Protein 2HCM (pdb70)

CATH classification: 3.90.190.10

Foldseek 3Di:
DPDDDDPDDQQWWDLDVLEIFGALVNQDVQVVCVVQQAQEEEEADQDRDHHPHPNHYYDYNHWDLDLPICPLVVQPVVLVVQVVCVVVPGGYYYYYHGRAARSLLNQLSNCVQPVQDQSVVSSVSSCVGPVRHDHPVSSVVSSVVSRVVCCVVVSYPPD

Organism: Mus musculus (NCBI:txid10090)

Secondary structure (DSSP, 8-state):
--SS--SSPPSEEEEETTEEEEEGGGGG-HHHHHHTTEEEEEE-SSS------TT-EEEE----S-TTS--HHHHHHHHHHHHHHHHTT-EEEEEESSSSHHHHHHHHHHHHHHS---HHHHHHHHHHH-TT----HHHHHHHHHHHHHHHHTTSS---

Structure (mmCIF, N/CA/C/O backbone):
data_2HCM
#
_entry.id   2HCM
#
_cell.length_a   53.207
_cell.length_b   53.207
_cell.length_c   174.485
_cell.angle_alpha   90.00
_cell.angle_beta   90.00
_cell.angle_gamma   120.00
#
_symmetry.space_group_name_H-M   'P 61 2 2'
#
loop_
_entity.id
_entity.type
_entity.pdbx_description
1 polymer 'Dual specificity protein phosphatase'
2 non-polymer TUNGSTATE(VI)ION
3 non-polymer 'ZINC ION'
4 non-polymer 'SODIUM ION'
5 non-polymer GLYCEROL
6 water water
#
loop_
_atom_site.group_PDB
_atom_site.id
_atom_site.type_symbol
_atom_site.label_atom_id
_atom_site.label_alt_id
_atom_site.label_comp_id
_atom_site.label_asym_id
_atom_site.label_entity_id
_atom_site.label_seq_id
_atom_site.pdbx_PDB_ins_code
_atom_site.Cartn_x
_atom_site.Cartn_y
_atom_site.Cartn_z
_atom_site.occupancy
_atom_site.B_iso_or_equiv
_atom_site.auth_seq_id
_atom_site.auth_comp_id
_atom_site.auth_asym_id
_atom_site.auth_atom_id
_atom_site.pdbx_PDB_model_num
ATOM 1 N N . SER A 1 1 ? 30.159 15.486 -15.722 1.00 110.22 0 SER A N 1
ATOM 2 C CA . SER A 1 1 ? 30.179 14.929 -17.108 1.00 109.97 0 SER A CA 1
ATOM 3 C C . SER A 1 1 ? 30.674 15.965 -18.118 1.00 109.62 0 SER A C 1
ATOM 4 O O . SER A 1 1 ? 30.062 17.027 -18.273 1.00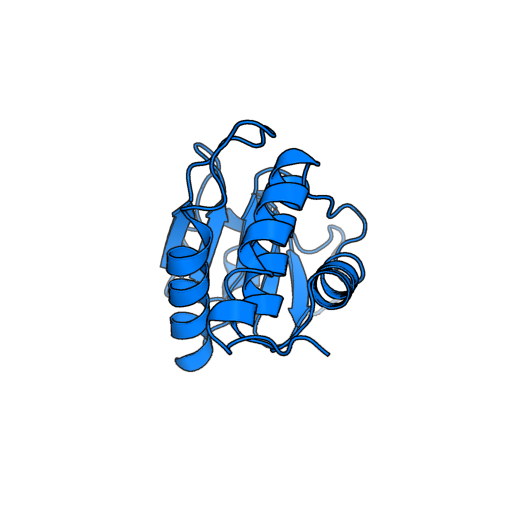 107.96 0 SER A O 1
ATOM 7 N N . LEU A 1 2 ? 31.783 15.652 -18.793 1.00 110.12 1 LEU A N 1
ATOM 8 C CA . LEU A 1 2 ? 32.347 16.542 -19.819 1.00 109.27 1 LEU A CA 1
ATOM 9 C C . LEU A 1 2 ? 31.436 16.638 -21.046 1.00 107.55 1 LEU A C 1
ATOM 10 O O . LEU A 1 2 ? 31.537 15.852 -21.995 1.00 104.90 1 LEU A O 1
ATOM 15 N N . GLY A 1 3 ? 30.533 17.613 -20.991 1.00 106.22 2 GLY A N 1
ATOM 16 C CA . GLY A 1 3 ? 29.510 17.785 -22.005 1.00 102.41 2 GLY A CA 1
ATOM 17 C C . GLY A 1 3 ? 29.692 19.047 -22.825 1.00 99.23 2 GLY A C 1
ATOM 18 O O . GLY A 1 3 ? 30.730 19.188 -23.474 1.00 100.28 2 GLY A O 1
ATOM 19 N N . THR A 1 4 ? 28.728 19.980 -22.838 1.00 95.04 3 THR A N 1
ATOM 20 C CA . THR A 1 4 ? 27.421 20.025 -22.102 1.00 89.41 3 THR A CA 1
ATOM 21 C C . THR A 1 4 ? 27.414 20.404 -20.607 1.00 83.95 3 THR A C 1
ATOM 22 O O . THR A 1 4 ? 28.122 19.823 -19.780 1.00 82.42 3 THR A O 1
ATOM 26 N N . SER A 1 5 ? 26.570 21.394 -20.305 1.00 77.28 4 SER A N 1
ATOM 27 C CA . SER A 1 5 ? 26.384 21.967 -18.970 1.00 67.73 4 SER A CA 1
ATOM 28 C C . SER A 1 5 ? 25.745 20.981 -18.000 1.00 64.50 4 SER A C 1
ATOM 29 O O . SER A 1 5 ? 25.228 19.936 -18.404 1.00 62.65 4 SER A O 1
ATOM 32 N N . GLU A 1 6 ? 25.672 21.390 -16.735 1.00 58.81 5 GLU A N 1
ATOM 33 C CA . GLU A 1 6 ? 25.026 20.604 -15.688 1.00 55.17 5 GLU A CA 1
ATOM 34 C C . GLU A 1 6 ? 23.673 21.272 -15.415 1.00 49.41 5 GLU A C 1
ATOM 35 O O . GLU A 1 6 ? 23.619 22.425 -14.990 1.00 45.59 5 GLU A O 1
ATOM 41 N N . ALA A 1 7 ? 22.587 20.550 -15.679 1.00 41.05 6 ALA A N 1
ATOM 42 C CA . ALA A 1 7 ? 21.240 21.075 -15.501 1.00 44.65 6 ALA A CA 1
ATOM 43 C C . ALA A 1 7 ? 20.988 21.686 -14.137 1.00 44.79 6 ALA A C 1
ATOM 44 O O . ALA A 1 7 ? 20.518 22.819 -14.029 1.00 43.51 6 ALA A O 1
ATOM 46 N N . ALA A 1 8 ? 21.293 20.926 -13.096 1.00 40.08 7 ALA A N 1
ATOM 47 C CA . ALA A 1 8 ? 21.076 21.397 -11.736 1.00 37.39 7 ALA A CA 1
ATOM 48 C C . ALA A 1 8 ? 22.368 22.073 -11.334 1.00 31.66 7 ALA A C 1
ATOM 49 O O . ALA A 1 8 ? 23.442 21.682 -11.806 1.00 32.57 7 ALA A O 1
ATOM 51 N N . PRO A 1 9 ? 22.281 23.103 -10.481 1.00 28.36 8 PRO A N 1
ATOM 52 C CA . PRO A 1 9 ? 23.532 23.780 -10.161 1.00 28.74 8 PRO A CA 1
ATOM 53 C C . PRO A 1 9 ? 24.335 22.916 -9.185 1.00 28.30 8 PRO A C 1
ATOM 54 O O . PRO A 1 9 ? 23.773 21.994 -8.598 1.00 27.11 8 PRO A O 1
ATOM 58 N N . PRO A 1 10 ? 25.644 23.189 -9.021 1.00 28.77 9 PRO A N 1
ATOM 59 C CA . PRO A 1 10 ? 26.320 22.462 -7.951 1.00 25.67 9 PRO A CA 1
ATOM 60 C C . PRO A 1 10 ? 25.747 22.930 -6.605 1.00 23.01 9 PRO A C 1
ATOM 61 O O . PRO A 1 10 ? 25.291 24.081 -6.492 1.00 23.35 9 PRO 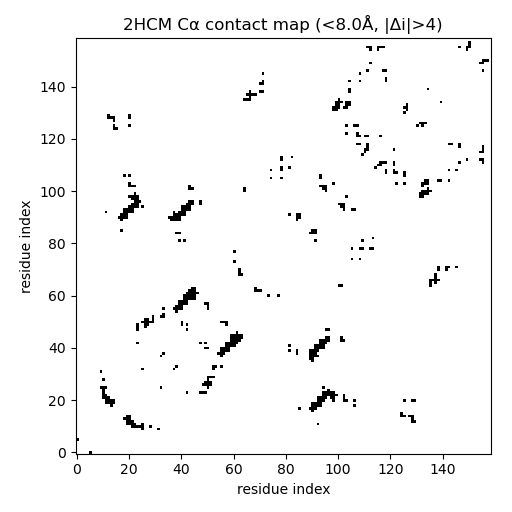A O 1
ATOM 65 N N . PRO A 1 11 ? 25.743 22.048 -5.592 1.00 21.44 10 PRO A N 1
ATOM 66 C CA . PRO A 1 11 ? 25.195 22.453 -4.304 1.00 23.45 10 PRO A CA 1
ATOM 67 C C . PRO A 1 11 ? 26.152 23.286 -3.444 1.00 22.45 10 PRO A C 1
ATOM 68 O O . PRO A 1 11 ? 25.967 23.366 -2.231 1.00 23.21 10 PRO A O 1
ATOM 72 N N . PHE A 1 12 ? 27.139 23.923 -4.076 1.00 21.74 11 PHE A N 1
ATOM 73 C CA . PHE A 1 12 ? 28.041 24.841 -3.384 1.00 20.21 11 PHE A CA 1
ATOM 74 C C . PHE A 1 12 ? 28.725 25.791 -4.366 1.00 22.24 11 PHE A C 1
ATOM 75 O O . PHE A 1 12 ? 28.669 25.594 -5.577 1.00 23.72 11 PHE A O 1
ATOM 83 N N . ALA A 1 13 ? 29.385 26.806 -3.821 1.00 19.50 12 ALA A N 1
ATOM 84 C CA . ALA A 1 13 ? 30.053 27.818 -4.616 1.00 17.67 12 ALA A CA 1
ATOM 85 C C . ALA A 1 13 ? 31.292 28.307 -3.877 1.00 18.40 12 ALA A C 1
ATOM 86 O O . ALA A 1 13 ? 31.346 28.322 -2.643 1.00 17.02 12 ALA A O 1
ATOM 88 N N . ARG A 1 14 ? 32.275 28.736 -4.648 1.00 19.45 13 ARG A N 1
ATOM 89 C CA . ARG A 1 14 ? 33.549 29.163 -4.098 1.00 18.33 13 ARG A CA 1
ATOM 90 C C . ARG A 1 14 ? 33.422 30.568 -3.566 1.00 20.43 13 ARG A C 1
ATOM 91 O O . ARG A 1 14 ? 32.955 31.466 -4.270 1.00 21.08 13 ARG A O 1
ATOM 99 N N . VAL A 1 15 ? 33.820 30.736 -2.306 1.00 17.61 14 VAL A N 1
ATOM 100 C CA . VAL A 1 15 ? 33.823 32.025 -1.634 1.00 19.62 14 VAL A CA 1
ATOM 101 C C . VAL A 1 15 ? 35.186 32.705 -1.774 1.00 22.25 14 VAL A C 1
ATOM 102 O O . VAL A 1 15 ? 35.267 33.932 -1.975 1.00 20.88 14 VAL A O 1
ATOM 106 N N . ALA A 1 16 ? 36.238 31.897 -1.658 1.00 19.43 15 ALA A N 1
ATOM 107 C CA . ALA A 1 16 ? 37.621 32.367 -1.646 1.00 18.45 15 ALA A CA 1
ATOM 108 C C . ALA A 1 16 ? 38.495 31.138 -1.895 1.00 20.31 15 ALA A C 1
ATOM 109 O O . ALA A 1 16 ? 37.966 30.035 -1.907 1.00 20.88 15 ALA A O 1
ATOM 111 N N . PRO A 1 17 ? 39.822 31.306 -2.131 1.00 20.58 16 PRO A N 1
ATOM 112 C CA . PRO A 1 17 ? 40.664 30.107 -2.265 1.00 20.18 16 PRO A CA 1
ATOM 113 C C . PRO A 1 17 ? 40.407 29.099 -1.134 1.00 20.22 16 PRO A C 1
ATOM 114 O O . PRO A 1 17 ? 40.320 29.491 0.041 1.00 19.15 16 PRO A O 1
ATOM 118 N N . ALA A 1 18 ? 40.242 27.834 -1.520 1.00 18.69 17 ALA A N 1
ATOM 119 C CA . ALA A 1 18 ? 40.051 26.698 -0.611 1.00 19.14 17 ALA A CA 1
ATOM 120 C C . ALA A 1 18 ? 38.815 26.784 0.304 1.00 19.60 17 ALA A C 1
ATOM 121 O O . ALA A 1 18 ? 38.706 26.055 1.293 1.00 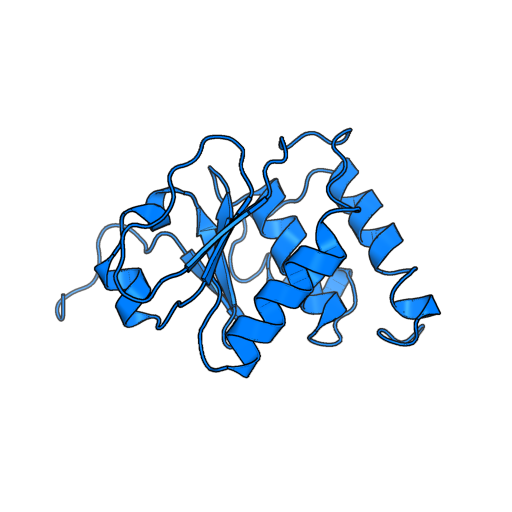18.78 17 ALA A O 1
ATOM 123 N N . LEU A 1 19 ? 37.871 27.658 -0.038 1.00 20.36 18 LEU A N 1
ATOM 124 C CA . LEU A 1 19 ? 36.694 27.857 0.803 1.00 17.72 18 LEU A CA 1
ATOM 125 C C . LEU A 1 19 ? 35.399 27.892 -0.016 1.00 19.31 18 LEU A C 1
ATOM 126 O O . LEU A 1 19 ? 35.242 28.721 -0.912 1.00 18.12 18 LEU A O 1
ATOM 131 N N . PHE A 1 20 ? 34.476 26.991 0.310 1.00 17.52 19 PHE A N 1
ATOM 132 C CA . PHE A 1 20 ? 33.185 26.901 -0.376 1.00 16.94 19 PHE A CA 1
ATOM 133 C C . PHE A 1 20 ? 32.052 26.996 0.628 1.00 19.78 19 PHE A C 1
ATOM 134 O O . PHE A 1 20 ? 32.199 26.591 1.787 1.00 15.10 19 PHE A O 1
ATOM 142 N N . ILE A 1 21 ? 30.920 27.529 0.167 1.00 17.31 20 ILE A N 1
ATOM 143 C CA . ILE A 1 21 ? 29.686 27.562 0.949 1.00 16.73 20 ILE A CA 1
ATOM 144 C C . ILE A 1 21 ? 28.617 26.815 0.167 1.00 21.32 20 ILE A C 1
ATOM 145 O O . ILE A 1 21 ? 28.572 26.896 -1.064 1.00 20.04 20 ILE A O 1
ATOM 150 N N . GLY A 1 22 ? 27.752 26.099 0.876 1.00 20.40 21 GLY A N 1
ATOM 151 C CA . GLY A 1 22 ? 26.681 25.387 0.226 1.00 21.84 21 GLY A CA 1
ATOM 152 C C . GLY A 1 22 ? 25.585 24.926 1.159 1.00 15.42 21 GLY A C 1
ATOM 153 O O . GLY A 1 22 ? 25.446 25.412 2.290 1.00 18.59 21 GLY A O 1
ATOM 154 N N . ASN A 1 23 ? 24.817 23.964 0.674 1.00 18.19 22 ASN A N 1
ATOM 155 C CA . ASN A 1 23 ? 23.700 23.419 1.419 1.00 21.07 22 ASN A CA 1
ATOM 156 C C . ASN A 1 23 ? 23.829 21.901 1.559 1.00 17.59 22 ASN A C 1
ATOM 157 O O . ASN A 1 23 ? 24.668 21.274 0.904 1.00 19.05 22 ASN A O 1
ATOM 162 N N . ALA A 1 24 ? 22.950 21.319 2.368 1.00 17.74 23 ALA A N 1
ATOM 163 C CA . ALA A 1 24 ? 23.019 19.895 2.720 1.00 19.15 23 ALA A CA 1
ATOM 164 C C . ALA A 1 24 ? 22.889 18.901 1.560 1.00 18.79 23 ALA A C 1
ATOM 165 O O . ALA A 1 24 ? 23.276 17.737 1.697 1.00 21.93 23 ALA A O 1
ATOM 167 N N . ARG A 1 25 ? 22.364 19.336 0.413 1.00 18.68 24 ARG A N 1
ATOM 168 C CA . ARG A 1 25 ? 22.336 18.447 -0.762 1.00 19.35 24 ARG A CA 1
ATOM 169 C C . ARG A 1 25 ? 23.744 18.102 -1.270 1.00 20.47 24 ARG A C 1
ATOM 170 O O . ARG A 1 25 ? 23.919 17.127 -1.997 1.00 20.65 24 ARG A O 1
ATOM 178 N N . ALA A 1 26 ? 24.733 18.897 -0.857 1.00 20.17 25 ALA A N 1
ATOM 179 C CA . ALA A 1 26 ? 26.150 18.607 -1.113 1.00 20.84 25 ALA A CA 1
ATOM 180 C C . ALA A 1 26 ? 26.633 17.309 -0.491 1.00 21.67 25 ALA A C 1
ATOM 181 O O . ALA A 1 26 ? 27.562 16.699 -0.999 1.00 21.55 25 ALA A O 1
ATOM 183 N N . ALA A 1 27 ? 26.019 16.905 0.618 1.00 24.67 26 ALA A N 1
ATOM 184 C CA . ALA A 1 27 ? 26.441 15.710 1.346 1.00 24.70 26 ALA A CA 1
ATOM 185 C C . ALA A 1 27 ? 26.552 14.478 0.454 1.00 28.22 26 ALA A C 1
ATOM 186 O O . ALA A 1 27 ? 27.502 13.707 0.578 1.00 27.88 26 ALA A O 1
ATOM 188 N N . GLY A 1 28 ? 25.588 14.309 -0.446 1.00 27.80 27 GLY A N 1
ATOM 189 C CA . GLY A 1 28 ? 25.544 13.145 -1.323 1.00 33.98 27 GLY A CA 1
ATOM 190 C C . GLY A 1 28 ? 26.262 13.314 -2.648 1.00 34.08 27 GLY A C 1
ATOM 191 O O . GLY A 1 28 ? 26.367 12.365 -3.418 1.00 34.54 27 GLY A O 1
ATOM 192 N N . ALA A 1 29 ? 26.759 14.521 -2.913 1.00 30.52 28 ALA A N 1
ATOM 193 C CA . ALA A 1 29 ? 27.445 14.827 -4.164 1.00 29.74 28 ALA A CA 1
ATOM 194 C C . ALA A 1 29 ? 28.914 14.399 -4.128 1.00 29.84 28 ALA A C 1
ATOM 195 O O . ALA A 1 29 ? 29.815 15.222 -4.322 1.00 28.86 28 ALA A O 1
ATOM 197 N N . THR A 1 30 ? 29.127 13.104 -3.896 1.00 30.17 29 THR A N 1
ATOM 198 C CA . THR A 1 30 ? 30.456 12.503 -3.740 1.00 34.55 29 THR A CA 1
ATOM 199 C C . THR A 1 30 ? 31.454 12.957 -4.800 1.00 36.81 29 THR A C 1
ATOM 200 O O . THR A 1 30 ? 32.527 13.455 -4.461 1.00 36.52 29 THR A O 1
ATOM 204 N N . GLU A 1 31 ? 31.087 12.821 -6.074 1.00 40.85 30 GLU A N 1
ATOM 205 C CA . GLU A 1 31 ? 32.004 13.147 -7.172 1.00 38.31 30 GLU A CA 1
ATOM 206 C C . GLU A 1 31 ? 32.376 14.630 -7.250 1.00 32.98 30 GLU A C 1
ATOM 207 O O . GLU A 1 31 ? 33.523 14.968 -7.552 1.00 31.82 30 GLU A O 1
ATOM 213 N N . LEU A 1 32 ? 31.414 15.508 -6.977 1.00 28.00 31 LEU A N 1
ATOM 214 C CA . LEU A 1 32 ? 31.676 16.949 -6.947 1.00 29.66 31 LEU A CA 1
ATOM 215 C C . LEU A 1 32 ? 32.588 17.343 -5.795 1.00 30.50 31 LEU A C 1
ATOM 216 O O . LEU A 1 32 ? 33.433 18.225 -5.949 1.00 34.79 31 LEU A O 1
ATOM 221 N N . LEU A 1 33 ? 32.410 16.694 -4.644 1.00 29.74 32 LEU A N 1
ATOM 222 C CA . LEU A 1 33 ? 33.272 16.928 -3.486 1.00 27.29 32 LEU A CA 1
ATOM 223 C C . LEU A 1 33 ? 34.716 16.537 -3.790 1.00 28.55 32 LEU A C 1
ATOM 224 O O . LEU A 1 33 ? 35.632 17.312 -3.546 1.00 28.18 32 LEU A O 1
ATOM 229 N N . VAL A 1 34 ? 34.908 15.342 -4.343 1.00 33.06 33 VAL A N 1
ATOM 230 C CA . VAL A 1 34 ? 36.249 14.868 -4.713 1.00 34.19 33 VAL A CA 1
ATOM 231 C C . VAL A 1 34 ? 36.884 15.751 -5.794 1.00 33.87 33 VAL A C 1
ATOM 232 O O . VAL A 1 34 ? 38.055 16.144 -5.680 1.00 36.17 33 VAL A O 1
ATOM 236 N N . ARG A 1 35 ? 36.100 16.102 -6.808 1.00 35.42 34 ARG A N 1
ATOM 237 C CA . ARG A 1 35 ? 36.576 16.952 -7.905 1.00 39.28 34 ARG A CA 1
ATOM 238 C C . ARG A 1 35 ? 37.031 18.338 -7.445 1.00 38.52 34 ARG A C 1
ATOM 239 O O . ARG A 1 35 ? 38.010 18.880 -7.966 1.00 36.51 34 ARG A O 1
ATOM 247 N N . ALA A 1 36 ? 36.324 18.906 -6.467 1.00 30.18 35 ALA A N 1
ATOM 248 C CA . ALA A 1 36 ? 36.694 20.196 -5.904 1.00 25.85 35 ALA A CA 1
ATOM 249 C C . ALA A 1 36 ? 37.855 20.096 -4.914 1.00 28.34 35 ALA A C 1
ATOM 250 O O . ALA A 1 36 ? 38.348 21.114 -4.433 1.00 32.63 35 ALA A O 1
ATOM 252 N N . GLY A 1 37 ? 38.290 18.875 -4.609 1.00 25.22 36 GLY A N 1
ATOM 253 C CA . GLY A 1 37 ? 39.351 18.659 -3.624 1.00 26.69 36 GLY A CA 1
ATOM 254 C C . GLY A 1 37 ? 38.967 19.052 -2.201 1.00 26.08 36 GLY A C 1
ATOM 255 O O . GLY A 1 37 ? 39.828 19.412 -1.397 1.00 26.29 36 GLY A O 1
ATOM 256 N N . ILE A 1 38 ? 37.672 18.985 -1.898 1.00 25.42 37 ILE A N 1
ATOM 257 C CA . ILE A 1 38 ? 37.166 19.199 -0.544 1.00 22.68 37 ILE A CA 1
ATOM 258 C C . ILE A 1 38 ? 37.580 18.031 0.347 1.00 21.17 37 ILE A C 1
ATOM 259 O O . ILE A 1 38 ? 37.358 16.874 0.001 1.00 20.96 37 ILE A O 1
ATOM 264 N N . THR A 1 39 ? 38.219 18.344 1.471 1.00 20.71 38 THR A N 1
ATOM 265 C CA . THR A 1 39 ? 38.667 17.336 2.433 1.00 21.64 38 THR A CA 1
ATOM 266 C C . THR A 1 39 ? 37.955 17.490 3.777 1.00 20.37 38 THR A C 1
ATOM 267 O O . THR A 1 39 ? 38.050 16.631 4.646 1.00 20.70 38 THR A O 1
ATOM 271 N N . LEU A 1 40 ? 37.275 18.611 3.961 1.00 18.11 39 LEU A N 1
ATOM 272 C CA . LEU A 1 40 ? 36.527 18.834 5.197 1.00 18.21 39 LEU A CA 1
ATOM 273 C C . LEU A 1 40 ? 35.195 19.495 4.889 1.00 21.75 39 LEU A C 1
ATOM 274 O O . LEU A 1 40 ? 35.168 20.572 4.284 1.00 18.17 39 LEU A O 1
ATOM 279 N N . CYS A 1 41 ? 34.106 18.830 5.290 1.00 14.94 40 CYS A N 1
ATOM 280 C CA . CYS A 1 41 ? 32.787 19.436 5.289 1.00 16.00 40 CYS A CA 1
ATOM 281 C C . CYS A 1 41 ? 32.455 19.850 6.713 1.00 17.00 40 CYS A C 1
ATOM 282 O O . CYS A 1 41 ? 32.493 19.043 7.634 1.00 16.74 40 CYS A O 1
ATOM 285 N N . VAL A 1 42 ? 32.171 21.132 6.889 1.00 16.80 41 VAL A N 1
ATOM 286 C CA . VAL A 1 42 ? 31.677 21.636 8.145 1.00 17.12 41 VAL A CA 1
ATOM 287 C C . VAL A 1 42 ? 30.158 21.687 8.017 1.00 17.74 41 VAL A C 1
ATOM 288 O O . VAL A 1 42 ? 29.604 22.539 7.314 1.00 18.45 41 VAL A O 1
ATOM 292 N N . ASN A 1 43 ? 29.505 20.740 8.689 1.00 15.86 42 ASN A N 1
ATOM 293 C CA . ASN A 1 43 ? 28.056 20.584 8.653 1.00 18.05 42 ASN A CA 1
ATOM 294 C C . ASN A 1 43 ? 27.464 21.335 9.838 1.00 18.39 42 ASN A C 1
ATOM 295 O O . ASN A 1 43 ? 27.495 20.849 10.977 1.00 16.02 42 ASN A O 1
ATOM 300 N N . VAL A 1 44 ? 26.946 22.533 9.580 1.00 18.00 43 VAL A N 1
ATOM 301 C CA . VAL A 1 44 ? 26.419 23.375 10.643 1.00 16.89 43 VAL A CA 1
ATOM 302 C C . VAL A 1 44 ? 24.926 23.069 10.768 1.00 22.34 43 VAL A C 1
ATOM 303 O O . VAL A 1 44 ? 24.068 23.805 10.269 1.00 20.16 43 VAL A O 1
ATOM 307 N N . SER A 1 45 ? 24.630 21.952 11.417 1.00 19.23 44 SER A N 1
ATOM 308 C CA . SER A 1 45 ? 23.254 21.540 11.648 1.00 20.48 44 SER A CA 1
ATOM 309 C C . SER A 1 45 ? 23.221 20.479 12.719 1.00 23.73 44 SER A C 1
ATOM 310 O O . SER A 1 45 ? 24.262 19.943 13.118 1.00 22.70 44 SER A O 1
ATOM 313 N N . ARG A 1 46 ? 22.022 20.138 13.162 1.00 23.37 45 ARG A N 1
ATOM 314 C CA A ARG A 1 46 ? 21.882 19.077 14.143 0.50 26.84 45 ARG A CA 1
ATOM 315 C CA B ARG A 1 46 ? 21.860 19.079 14.150 0.50 28.66 45 ARG A CA 1
ATOM 316 C C . ARG A 1 46 ? 21.549 17.750 13.473 1.00 28.23 45 ARG A C 1
ATOM 317 O O . ARG A 1 46 ? 22.039 16.711 13.893 1.00 37.15 45 ARG A O 1
ATOM 332 N N . GLN A 1 47 ? 20.754 17.795 12.404 1.00 30.55 46 GLN A N 1
ATOM 333 C CA . GLN A 1 47 ? 20.258 16.575 11.766 1.00 32.97 46 GLN A CA 1
ATOM 334 C C . GLN A 1 47 ? 20.550 16.403 10.268 1.00 29.84 46 GLN A C 1
ATOM 335 O O . GLN A 1 47 ? 20.142 15.401 9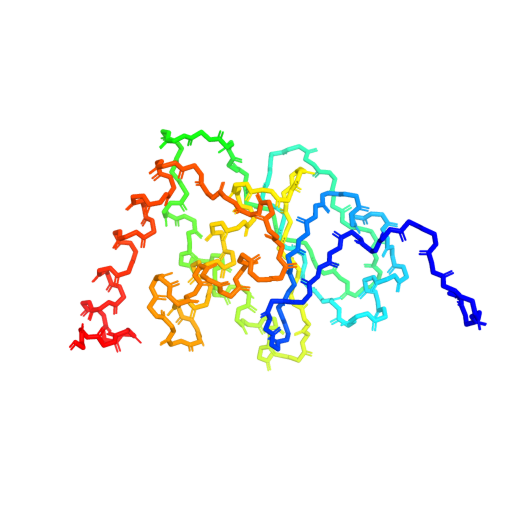.699 1.00 31.80 46 GLN A O 1
ATOM 341 N N . GLN A 1 48 ? 21.211 17.356 9.615 1.00 25.38 47 GLN A N 1
ATOM 342 C CA . GLN A 1 48 ? 21.458 17.203 8.168 1.00 20.23 47 GLN A CA 1
ATOM 343 C C . GLN A 1 48 ? 22.519 16.139 7.929 1.00 22.38 47 GLN A C 1
ATOM 344 O O . GLN A 1 48 ? 23.468 16.036 8.706 1.00 20.86 47 GLN A O 1
ATOM 350 N N . PRO A 1 49 ? 22.356 15.336 6.866 1.00 25.63 48 PRO A N 1
ATOM 351 C CA . PRO A 1 49 ? 23.322 14.270 6.614 1.00 27.53 48 PRO A CA 1
ATOM 352 C C . PRO A 1 49 ? 24.717 14.801 6.305 1.00 24.98 48 PRO A C 1
ATOM 353 O O . PRO A 1 49 ? 24.878 15.959 5.889 1.00 21.73 48 PRO A O 1
ATOM 357 N N . GLY A 1 50 ? 25.708 13.949 6.539 1.00 24.04 49 GLY A N 1
ATOM 358 C CA . GLY A 1 50 ? 27.077 14.255 6.219 1.00 24.20 49 GLY A CA 1
ATOM 359 C C . GLY A 1 50 ? 27.486 13.494 4.984 1.00 27.41 49 GLY A C 1
ATOM 360 O O . GLY A 1 50 ? 26.753 12.610 4.518 1.00 28.67 49 GLY A O 1
ATOM 361 N N . PRO A 1 51 ? 28.673 13.809 4.461 1.00 22.65 50 PRO A N 1
ATOM 362 C CA . PRO A 1 51 ? 29.210 13.118 3.292 1.00 24.32 50 PRO A CA 1
ATOM 363 C C . PRO A 1 51 ? 29.619 11.667 3.597 1.00 27.89 50 PRO A C 1
ATOM 364 O O . PRO A 1 51 ? 29.852 11.306 4.759 1.00 25.18 50 PRO A O 1
ATOM 368 N N . ARG A 1 52 ? 29.674 10.842 2.557 1.00 28.50 51 ARG A N 1
ATOM 369 C CA . ARG A 1 52 ? 30.187 9.485 2.688 1.00 42.40 51 ARG A CA 1
ATOM 370 C C . ARG A 1 52 ? 31.206 9.289 1.568 1.00 39.45 51 ARG A C 1
ATOM 371 O O . ARG A 1 52 ? 31.232 8.268 0.890 1.00 46.65 51 ARG A O 1
ATOM 379 N N . ALA A 1 53 ? 32.041 10.303 1.381 1.00 38.40 52 ALA A N 1
ATOM 380 C CA . ALA A 1 53 ? 32.997 10.334 0.299 1.00 34.97 52 ALA A CA 1
ATOM 381 C C . ALA A 1 53 ? 34.382 9.987 0.831 1.00 38.54 52 ALA A C 1
ATOM 382 O O . ALA A 1 53 ? 34.741 10.403 1.939 1.00 37.18 52 ALA A O 1
ATOM 384 N N . PRO A 1 54 ? 35.171 9.230 0.041 1.00 39.86 53 PRO A N 1
ATOM 385 C CA . PRO A 1 54 ? 36.504 8.807 0.468 1.00 39.22 53 PRO A CA 1
ATOM 386 C C . PRO A 1 54 ? 37.444 9.995 0.589 1.00 31.85 53 PRO A C 1
ATOM 387 O O . PRO A 1 54 ? 37.505 10.824 -0.320 1.00 39.13 53 PRO A O 1
ATOM 391 N N . GLY A 1 55 ? 38.158 10.079 1.708 1.00 30.28 54 GLY A N 1
ATOM 392 C CA . GLY A 1 55 ? 39.114 11.167 1.951 1.00 27.43 54 GLY A CA 1
ATOM 393 C C . GLY A 1 55 ? 38.480 12.482 2.383 1.00 29.02 54 GLY A C 1
ATOM 394 O O . GLY A 1 55 ? 39.165 13.513 2.443 1.00 31.31 54 GLY A O 1
ATOM 395 N N . VAL A 1 56 ? 37.175 12.460 2.677 1.00 23.22 55 VAL A N 1
ATOM 396 C CA . VAL A 1 56 ? 36.455 13.669 3.106 1.00 23.25 55 VAL A CA 1
ATOM 397 C C . VAL A 1 56 ? 36.029 13.538 4.562 1.00 21.61 55 VAL A C 1
ATOM 398 O O . VAL A 1 56 ? 35.228 12.673 4.897 1.00 26.18 55 VAL A O 1
ATOM 402 N N . ALA A 1 57 ? 36.587 14.388 5.425 1.00 18.38 56 ALA A N 1
ATOM 403 C CA . ALA A 1 57 ? 36.236 14.404 6.843 1.00 20.28 56 ALA A CA 1
ATOM 404 C C . ALA A 1 57 ? 34.977 15.238 7.048 1.00 21.32 56 ALA A C 1
ATOM 405 O O . ALA A 1 57 ? 34.722 16.172 6.287 1.00 19.22 56 ALA A O 1
ATOM 407 N N . GLU A 1 58 ? 34.193 14.903 8.072 1.00 19.06 57 GLU A N 1
ATOM 408 C CA . GLU A 1 58 ? 33.076 15.755 8.463 1.00 17.90 57 GLU A CA 1
ATOM 409 C C . GLU A 1 58 ? 33.256 16.232 9.894 1.00 20.26 57 GLU A C 1
ATOM 410 O O . GLU A 1 58 ? 33.655 15.468 10.770 1.00 18.17 57 GLU A O 1
ATOM 416 N N . LEU A 1 59 ? 32.969 17.509 10.117 1.00 15.10 58 LEU A N 1
ATOM 417 C CA . LEU A 1 59 ? 32.832 18.027 11.463 1.00 15.53 58 LEU A CA 1
ATOM 418 C C . LEU A 1 59 ? 31.482 18.684 11.566 1.00 18.50 58 LEU A C 1
ATOM 419 O O . LEU A 1 59 ? 31.175 19.586 10.796 1.00 18.34 58 LEU A O 1
ATOM 424 N N . ARG A 1 60 ? 30.668 18.222 12.510 1.00 17.59 59 ARG A N 1
ATOM 425 C CA . ARG A 1 60 ? 29.348 18.785 12.684 1.00 15.94 59 ARG A CA 1
ATOM 426 C C . ARG A 1 60 ? 29.321 19.810 13.819 1.00 18.93 59 ARG A C 1
ATOM 427 O O . ARG A 1 60 ? 29.825 19.567 14.917 1.00 15.82 59 ARG A O 1
ATOM 435 N N . VAL A 1 61 ? 28.745 20.968 13.513 1.00 17.69 60 VAL A N 1
ATOM 436 C CA . VAL A 1 61 ? 28.559 22.062 14.442 1.00 17.13 60 VAL A CA 1
ATOM 437 C C . VAL A 1 61 ? 27.053 22.139 14.739 1.00 22.07 60 VAL A C 1
ATOM 438 O O . VAL A 1 61 ? 26.307 22.771 13.997 1.00 16.55 60 VAL A O 1
ATOM 442 N N . PRO A 1 62 ? 26.602 21.468 15.818 1.00 23.12 61 PRO A N 1
ATOM 443 C CA . PRO A 1 62 ? 25.179 21.191 16.028 1.00 22.30 61 PRO A CA 1
ATOM 444 C C . PRO A 1 62 ? 24.398 22.353 16.629 1.00 21.75 61 PRO A C 1
ATOM 445 O O . PRO A 1 62 ? 24.000 22.295 17.789 1.00 26.15 61 PRO A O 1
ATOM 449 N N . VAL A 1 63 ? 24.192 23.407 15.845 1.00 24.83 62 VAL A N 1
ATOM 450 C CA . VAL A 1 63 ? 23.448 24.578 16.310 1.00 25.27 62 VAL A CA 1
ATOM 451 C C . VAL A 1 63 ? 22.164 24.751 15.513 1.00 25.36 62 VAL A C 1
ATOM 452 O O . VAL A 1 63 ? 22.133 24.460 14.309 1.00 23.14 62 VAL A O 1
ATOM 456 N N . PHE A 1 64 ? 21.106 25.195 16.196 1.00 28.47 63 PHE A N 1
ATOM 457 C CA . PHE A 1 64 ? 19.847 25.581 15.548 1.00 29.45 63 PHE A CA 1
ATOM 458 C C . PHE A 1 64 ? 20.078 26.927 14.881 1.00 26.11 63 PHE A C 1
ATOM 459 O O . PHE A 1 64 ? 20.878 27.730 15.366 1.00 24.73 63 PHE A O 1
ATOM 467 N N . ASP A 1 65 ? 19.337 27.207 13.811 1.00 28.48 64 ASP A N 1
ATOM 468 C CA . ASP A 1 65 ? 19.351 28.548 13.249 1.00 27.09 64 ASP A CA 1
ATOM 469 C C . ASP A 1 65 ? 18.358 29.414 14.021 1.00 32.92 64 ASP A C 1
ATOM 470 O O . ASP A 1 65 ? 17.227 29.617 13.586 1.00 25.04 64 ASP A O 1
ATOM 475 N N . ASP A 1 66 ? 18.802 29.919 15.168 1.00 33.42 65 ASP A N 1
ATOM 476 C CA . ASP A 1 66 ? 17.981 30.750 16.029 1.00 34.36 65 ASP A CA 1
ATOM 477 C C . ASP A 1 66 ? 18.867 31.829 16.617 1.00 32.74 65 ASP A C 1
ATOM 478 O O . ASP A 1 66 ? 19.976 31.539 17.056 1.00 37.00 65 ASP A O 1
ATOM 483 N N . PRO A 1 67 ? 18.397 33.085 16.606 1.00 33.14 66 PRO A N 1
ATOM 484 C CA . PRO A 1 67 ? 19.146 34.213 17.158 1.00 32.19 66 PRO A CA 1
ATOM 485 C C . PRO A 1 67 ? 19.611 34.033 18.606 1.00 33.38 66 PRO A C 1
ATOM 486 O O . PRO A 1 67 ? 20.606 34.640 19.002 1.00 34.17 66 PRO A O 1
ATOM 490 N N . ALA A 1 68 ? 18.904 33.203 19.375 1.00 33.38 67 ALA A N 1
ATOM 491 C CA . ALA A 1 68 ? 19.256 32.941 20.772 1.00 37.70 67 ALA A CA 1
ATOM 492 C C . ALA A 1 68 ? 20.319 31.851 20.919 1.00 37.48 67 ALA A C 1
ATOM 493 O O . ALA A 1 68 ? 20.864 31.655 22.008 1.00 36.92 67 ALA A O 1
ATOM 495 N N . GLU A 1 69 ? 20.597 31.135 19.833 1.00 33.19 68 GLU A N 1
ATOM 496 C CA . GLU A 1 69 ? 21.611 30.094 19.854 1.00 33.79 68 GLU A CA 1
ATOM 497 C C . GLU A 1 69 ? 23.020 30.668 19.975 1.00 28.95 68 GLU A C 1
ATOM 498 O O . GLU A 1 69 ? 23.314 31.759 19.479 1.00 27.98 68 GLU A O 1
ATOM 504 N N . ASP A 1 70 ? 23.875 29.911 20.646 1.00 26.56 69 ASP A N 1
ATOM 505 C CA . ASP A 1 70 ? 25.245 30.315 20.891 1.00 25.57 69 ASP A CA 1
ATOM 506 C C . ASP A 1 70 ? 26.176 29.782 19.807 1.00 28.36 69 ASP A C 1
ATOM 507 O O . ASP A 1 70 ? 26.913 28.800 20.007 1.00 24.15 69 ASP A O 1
ATOM 512 N N . LEU A 1 71 ? 26.138 30.444 18.656 1.00 25.90 70 LEU A N 1
ATOM 513 C CA . LEU A 1 71 ? 27.115 30.191 17.613 1.00 25.86 70 LEU A CA 1
ATOM 514 C C . LEU A 1 71 ? 28.505 30.658 18.027 1.00 21.88 70 LEU A C 1
ATOM 515 O O . LEU A 1 71 ? 29.487 29.990 17.716 1.00 20.56 70 LEU A O 1
ATOM 520 N N . LEU A 1 72 ? 28.580 31.781 18.747 1.00 21.55 71 LEU A N 1
ATOM 521 C CA . LEU A 1 72 ? 29.861 32.413 19.101 1.00 21.93 71 LEU A CA 1
ATOM 522 C C . LEU A 1 72 ? 30.907 31.468 19.686 1.00 23.35 71 LEU A C 1
ATOM 523 O O . LEU A 1 72 ? 32.065 31.491 19.263 1.00 19.88 71 LEU A O 1
ATOM 528 N N . THR A 1 73 ? 30.506 30.654 20.662 1.00 22.18 72 THR A N 1
ATOM 529 C CA A THR A 1 73 ? 31.436 29.754 21.343 0.50 19.58 72 THR A CA 1
ATOM 530 C CA B THR A 1 73 ? 31.440 29.734 21.334 0.50 23.90 72 THR A CA 1
ATOM 531 C C . THR A 1 73 ? 32.013 28.703 20.386 1.00 19.80 72 THR A C 1
ATOM 532 O O . THR A 1 73 ? 33.132 28.223 20.584 1.00 20.56 72 THR A O 1
ATOM 539 N N . HIS A 1 74 ? 31.245 28.356 19.356 1.00 18.05 73 HIS A N 1
ATOM 540 C CA . HIS A 1 74 ? 31.700 27.394 18.353 1.00 19.51 73 HIS A CA 1
ATOM 541 C C . HIS A 1 74 ? 32.693 27.986 17.359 1.00 18.50 73 HIS A C 1
ATOM 542 O O . HIS A 1 74 ? 33.442 27.241 16.735 1.00 16.13 73 HIS A O 1
ATOM 549 N N . LEU A 1 75 ? 32.687 29.311 17.191 1.00 17.13 74 LEU A N 1
ATOM 550 C CA . LEU A 1 75 ? 33.432 29.942 16.085 1.00 18.52 74 LEU A CA 1
ATOM 551 C C . LEU A 1 75 ? 34.941 29.708 16.079 1.00 16.49 74 LEU A C 1
ATOM 552 O O . LEU A 1 75 ? 35.500 29.282 15.061 1.00 15.22 74 LEU A O 1
ATOM 557 N N . GLU A 1 76 ? 35.611 30.027 17.186 1.00 17.27 75 GLU A N 1
ATOM 558 C CA . GLU A 1 76 ? 37.068 29.856 17.237 1.00 18.76 75 GLU A CA 1
ATOM 559 C C . GLU A 1 76 ? 37.517 28.388 16.952 1.00 18.46 75 GLU A C 1
ATOM 560 O O . GLU A 1 76 ? 38.338 28.173 16.055 1.00 17.12 75 GLU A O 1
ATOM 566 N N . PRO A 1 77 ? 36.983 27.388 17.688 1.00 17.87 76 PRO A N 1
ATOM 567 C CA . PRO A 1 77 ? 37.423 26.019 17.310 1.00 20.38 76 PRO A CA 1
ATOM 568 C C . PRO A 1 77 ? 37.020 25.575 15.890 1.00 15.27 76 PRO A C 1
ATOM 569 O O . PRO A 1 77 ? 37.807 24.916 15.208 1.00 16.01 76 PRO A O 1
ATOM 573 N N . THR A 1 78 ? 35.820 25.945 15.442 1.00 15.63 77 THR A N 1
ATOM 574 C CA . THR A 1 78 ? 35.413 25.617 14.072 1.00 16.54 77 THR A CA 1
ATOM 575 C C . THR A 1 78 ? 36.336 26.229 13.023 1.00 15.31 77 THR A C 1
ATOM 576 O O . THR A 1 78 ? 36.796 25.528 12.124 1.00 16.21 77 THR A O 1
ATOM 580 N N . CYS A 1 79 ? 36.624 27.526 13.151 1.00 17.10 78 CYS A N 1
ATOM 581 C CA . CYS A 1 79 ? 37.536 28.199 12.213 1.00 15.06 78 CYS A CA 1
ATOM 582 C C . CYS A 1 79 ? 38.961 27.610 12.214 1.00 15.08 78 CYS A C 1
ATOM 583 O O . CYS A 1 79 ? 39.639 27.606 11.186 1.00 16.00 78 CYS A O 1
ATOM 586 N N . ALA A 1 80 ? 39.408 27.136 13.372 1.00 15.45 79 ALA A N 1
ATOM 587 C CA . ALA A 1 80 ? 40.721 26.501 13.499 1.00 15.53 79 ALA A CA 1
ATOM 588 C C . ALA A 1 80 ? 40.793 25.167 12.772 1.00 16.41 79 ALA A C 1
ATOM 589 O O . ALA A 1 80 ? 41.794 24.879 12.134 1.00 17.33 79 ALA A O 1
ATOM 591 N N . ALA A 1 81 ? 39.741 24.350 12.889 1.00 16.45 80 ALA A N 1
ATOM 592 C CA . ALA A 1 81 ? 39.631 23.108 12.125 1.00 17.42 80 ALA A CA 1
ATOM 593 C C . ALA A 1 81 ? 39.674 23.413 10.629 1.00 18.70 80 ALA A C 1
ATOM 594 O O . ALA A 1 81 ? 40.390 22.755 9.873 1.00 15.50 80 ALA A O 1
ATOM 596 N N . MET A 1 82 ? 38.907 24.419 10.207 1.00 18.18 81 MET A N 1
ATOM 597 C CA . MET A 1 82 ? 38.905 24.849 8.806 1.00 16.22 81 MET A CA 1
ATOM 598 C C . MET A 1 82 ? 40.302 25.250 8.322 1.00 18.44 81 MET A C 1
ATOM 599 O O . MET A 1 82 ? 40.766 24.760 7.293 1.00 16.83 81 MET A O 1
ATOM 604 N N . GLU A 1 83 ? 40.984 26.104 9.086 1.00 17.93 82 GLU A N 1
ATOM 605 C CA . GLU A 1 83 ? 42.319 26.561 8.687 1.00 19.69 82 GLU A CA 1
ATOM 606 C C . GLU A 1 83 ? 43.328 25.414 8.605 1.00 20.12 82 GLU A C 1
ATOM 607 O O . GLU A 1 83 ? 44.152 25.365 7.685 1.00 20.08 82 GLU A O 1
ATOM 613 N N . ALA A 1 84 ? 43.252 24.481 9.550 1.00 18.91 83 ALA A N 1
ATOM 614 C CA . ALA A 1 84 ? 44.136 23.311 9.527 1.00 20.18 83 ALA A CA 1
ATOM 615 C C . ALA A 1 84 ? 43.926 22.451 8.273 1.00 19.38 83 ALA A C 1
ATOM 616 O O . ALA A 1 84 ? 44.899 22.017 7.653 1.00 19.92 83 ALA A O 1
ATOM 618 N N . ALA A 1 85 ? 42.673 22.213 7.885 1.00 17.23 84 ALA A N 1
ATOM 619 C CA . ALA A 1 85 ? 42.398 21.473 6.646 1.00 16.03 84 ALA A CA 1
ATOM 620 C C . ALA A 1 85 ? 42.946 22.229 5.413 1.00 17.50 84 ALA A C 1
ATOM 621 O O . ALA A 1 85 ? 43.539 21.630 4.506 1.00 19.02 84 ALA A O 1
ATOM 623 N N . VAL A 1 86 ? 42.748 23.545 5.412 1.00 17.73 85 VAL A N 1
ATOM 624 C CA . VAL A 1 86 ? 43.208 24.419 4.322 1.00 18.31 85 VAL A CA 1
ATOM 625 C C . VAL A 1 86 ? 44.735 24.432 4.228 1.00 18.02 85 VAL A C 1
ATOM 626 O O . VAL A 1 86 ? 45.294 24.277 3.143 1.00 16.87 85 VAL A O 1
ATOM 630 N N . ARG A 1 87 ? 45.406 24.583 5.368 1.00 17.61 86 ARG A N 1
ATOM 631 C CA . ARG A 1 87 ? 46.867 24.663 5.365 1.00 20.78 86 ARG A CA 1
ATOM 632 C C . ARG A 1 87 ? 47.515 23.321 4.993 1.00 23.28 86 ARG A C 1
ATOM 633 O O . ARG A 1 87 ? 48.611 23.276 4.438 1.00 22.49 86 ARG A O 1
ATOM 641 N N . ASP A 1 88 ? 46.806 22.231 5.265 1.00 19.90 87 ASP A N 1
ATOM 642 C CA . ASP A 1 88 ? 47.219 20.910 4.814 1.00 22.21 87 ASP A CA 1
ATOM 643 C C . ASP A 1 88 ? 46.881 20.643 3.320 1.00 24.86 87 ASP A C 1
ATOM 644 O O . ASP A 1 88 ? 47.175 19.568 2.784 1.00 21.29 87 ASP A O 1
ATOM 649 N N . GLY A 1 89 ? 46.276 21.623 2.648 1.00 19.16 88 GLY A N 1
ATOM 650 C CA . GLY A 1 89 ? 46.072 21.533 1.201 1.00 19.34 88 GLY A CA 1
ATOM 651 C C . GLY A 1 89 ? 44.682 21.201 0.704 1.00 19.48 88 GLY A C 1
ATOM 652 O O . GLY A 1 89 ? 44.438 21.195 -0.501 1.00 21.67 88 GLY A O 1
ATOM 653 N N . GLY A 1 90 ? 43.759 20.929 1.615 1.00 20.77 89 GLY A N 1
ATOM 654 C CA . GLY A 1 90 ? 42.408 20.583 1.185 1.00 15.14 89 GLY A CA 1
ATOM 655 C C . GLY A 1 90 ? 41.558 21.829 1.036 1.00 16.48 89 GLY A C 1
ATOM 656 O O . GLY A 1 90 ? 41.970 22.930 1.411 1.00 16.62 89 GLY A O 1
ATOM 657 N N . SER A 1 91 ? 40.359 21.652 0.491 1.00 19.20 90 SER A N 1
ATOM 658 C CA . SER A 1 91 ? 39.381 22.728 0.487 1.00 19.49 90 SER A CA 1
ATOM 659 C C . SER A 1 91 ? 38.290 22.435 1.509 1.00 20.43 90 SER A C 1
ATOM 660 O O . SER A 1 91 ? 37.993 21.273 1.824 1.00 19.11 90 SER A O 1
ATOM 663 N N . CYS A 1 92 ? 37.715 23.497 2.052 1.00 19.49 91 CYS A N 1
ATOM 664 C CA A CYS A 1 92 ? 36.695 23.329 3.045 0.50 16.63 91 CYS A CA 1
ATOM 665 C CA B CYS A 1 92 ? 36.680 23.404 3.075 0.50 19.46 91 CYS A CA 1
ATOM 666 C C . CYS A 1 92 ? 35.343 23.758 2.496 1.00 16.94 91 CYS A C 1
ATOM 667 O O . CYS A 1 92 ? 35.215 24.824 1.916 1.00 18.00 91 CYS A O 1
ATOM 672 N N . LEU A 1 93 ? 34.341 22.902 2.692 1.00 16.08 92 LEU A N 1
ATOM 673 C CA . LEU A 1 93 ? 32.968 23.277 2.374 1.00 18.18 92 LEU A CA 1
ATOM 674 C C . LEU A 1 93 ? 32.210 23.457 3.683 1.00 18.78 92 LEU A C 1
ATOM 675 O O . LEU A 1 93 ? 32.216 22.566 4.527 1.00 19.35 92 LEU A O 1
ATOM 680 N N . VAL A 1 94 ? 31.572 24.611 3.851 1.00 16.54 93 VAL A N 1
ATOM 681 C CA . VAL A 1 94 ? 30.740 24.872 5.005 1.00 12.70 93 VAL A CA 1
ATOM 682 C C . VAL A 1 94 ? 29.309 24.819 4.484 1.00 19.94 93 VAL A C 1
ATOM 683 O O . VAL A 1 94 ? 28.954 25.576 3.587 1.00 17.60 93 VAL A O 1
ATOM 687 N N . TYR A 1 95 ? 28.492 23.923 5.026 1.00 18.53 94 TYR A N 1
ATOM 688 C CA . TYR A 1 95 ? 27.088 23.907 4.642 1.00 15.45 94 TYR A CA 1
ATOM 689 C C . TYR A 1 95 ? 26.138 23.857 5.830 1.00 17.31 94 TYR A C 1
ATOM 690 O O . TYR A 1 95 ? 26.526 23.506 6.945 1.00 18.07 94 TYR A O 1
ATOM 699 N N . CYS A 1 96 ? 24.893 24.251 5.583 1.00 19.62 95 CYS A N 1
ATOM 700 C CA . CYS A 1 96 ? 23.800 24.031 6.517 1.00 21.24 95 CYS A CA 1
ATOM 701 C C . CYS A 1 96 ? 22.624 23.519 5.675 1.00 18.66 95 CYS A C 1
ATOM 702 O O . CYS A 1 96 ? 22.769 23.307 4.471 1.00 18.98 95 CYS A O 1
ATOM 705 N N . LYS A 1 97 ? 21.467 23.307 6.282 1.00 20.11 96 LYS A N 1
ATOM 706 C CA . LYS A 1 97 ? 20.339 22.730 5.539 1.00 20.47 96 LYS A CA 1
ATOM 707 C C . LYS A 1 97 ? 20.076 23.437 4.195 1.00 17.54 96 LYS A C 1
ATOM 708 O O . LYS A 1 97 ? 20.071 22.802 3.135 1.00 21.54 96 LYS A O 1
ATOM 714 N N . ASN A 1 98 ? 19.893 24.752 4.240 1.00 20.52 97 ASN A N 1
ATOM 715 C CA . ASN A 1 98 ? 19.491 25.513 3.055 1.00 19.02 97 ASN A CA 1
ATOM 716 C C . ASN A 1 98 ? 20.552 26.494 2.528 1.00 19.34 97 ASN A C 1
ATOM 717 O O . ASN A 1 98 ? 20.303 27.267 1.599 1.00 21.12 97 ASN A O 1
ATOM 722 N N . GLY A 1 99 ? 21.736 26.463 3.128 1.00 19.18 98 GLY A N 1
ATOM 723 C CA . GLY A 1 99 ? 22.824 27.339 2.701 1.00 17.08 98 GLY A CA 1
ATOM 724 C C . GLY A 1 99 ? 22.582 28.820 2.944 1.00 15.25 98 GLY A C 1
ATOM 725 O O . GLY A 1 99 ? 23.059 29.670 2.170 1.00 20.83 98 GLY A O 1
ATOM 726 N N . ARG A 1 100 ? 21.821 29.151 3.993 1.00 19.13 99 ARG A N 1
ATOM 727 C CA . ARG A 1 100 ? 21.510 30.567 4.262 1.00 22.89 99 ARG A CA 1
ATOM 728 C C . ARG A 1 100 ? 22.145 31.164 5.511 1.00 24.59 99 ARG A C 1
ATOM 729 O O . ARG A 1 100 ? 23.140 31.856 5.404 1.00 34.28 99 ARG A O 1
ATOM 737 N N . SER A 1 101 ? 21.576 30.918 6.686 1.00 19.85 100 SER A N 1
ATOM 738 C CA . SER A 1 101 ? 22.024 31.648 7.861 1.00 17.90 100 SER A CA 1
ATOM 739 C C . SER A 1 101 ? 23.283 31.074 8.528 1.00 21.80 100 SER A C 1
ATOM 740 O O . SER A 1 101 ? 24.283 31.777 8.691 1.00 17.77 100 SER A O 1
ATOM 743 N N . ARG A 1 102 ? 23.228 29.799 8.906 1.00 18.61 101 ARG A N 1
ATOM 744 C CA . ARG A 1 102 ? 24.320 29.179 9.660 1.00 21.36 101 ARG A CA 1
ATOM 745 C C . ARG A 1 102 ? 25.639 29.076 8.876 1.00 19.58 101 ARG A C 1
ATOM 746 O O . ARG A 1 102 ? 26.679 29.491 9.380 1.00 16.71 101 ARG A O 1
ATOM 754 N N . SER A 1 103 ? 25.589 28.533 7.656 1.00 18.27 102 SER A N 1
ATOM 755 C CA . SER A 1 103 ? 26.797 28.406 6.831 1.00 20.32 102 SER A CA 1
ATOM 756 C C . SER A 1 103 ? 27.399 29.774 6.469 1.00 19.95 102 SER A C 1
ATOM 757 O O . SER A 1 103 ? 28.622 29.929 6.420 1.00 17.14 102 SER A O 1
ATOM 760 N N . ALA A 1 104 ? 26.540 30.763 6.221 1.00 19.03 103 ALA A N 1
ATOM 761 C CA . ALA A 1 104 ? 27.010 32.116 5.930 1.00 20.41 103 ALA A CA 1
ATOM 762 C C . ALA A 1 104 ? 27.757 32.711 7.112 1.00 19.25 103 ALA A C 1
ATOM 763 O O . ALA A 1 104 ? 28.825 33.314 6.954 1.00 20.42 103 ALA A O 1
ATOM 765 N N . ALA A 1 105 ? 27.199 32.529 8.304 1.00 16.45 104 ALA A N 1
ATOM 766 C CA . ALA A 1 105 ? 27.820 33.064 9.513 1.00 18.90 104 ALA A CA 1
ATOM 767 C C . ALA A 1 105 ? 29.179 32.389 9.757 1.00 20.86 104 ALA A C 1
ATOM 768 O O . ALA A 1 105 ? 30.159 33.066 10.079 1.00 16.95 104 ALA A O 1
ATOM 770 N N . VAL A 1 106 ? 29.251 31.065 9.574 1.00 16.68 105 VAL A N 1
ATOM 771 C CA . VAL A 1 106 ? 30.531 30.372 9.768 1.00 17.30 105 VAL A CA 1
ATOM 772 C C . VAL A 1 106 ? 31.595 30.754 8.723 1.00 15.37 105 VAL A C 1
ATOM 773 O O . VAL A 1 106 ? 32.743 31.026 9.090 1.00 19.20 105 VAL A O 1
ATOM 777 N N . CYS A 1 107 ? 31.231 30.800 7.440 1.00 16.05 106 CYS A N 1
ATOM 778 C CA . CYS A 1 107 ? 32.171 31.275 6.407 1.00 15.78 106 CYS A CA 1
ATOM 779 C C . CYS A 1 107 ? 32.659 32.690 6.672 1.00 19.10 106 CYS A C 1
ATOM 780 O O . CYS A 1 107 ? 33.835 32.974 6.469 1.00 18.35 106 CYS A O 1
ATOM 783 N N . THR A 1 108 ? 31.748 33.569 7.103 1.00 17.25 107 THR A N 1
ATOM 784 C CA . THR A 1 108 ? 32.085 34.962 7.439 1.00 18.13 107 THR A CA 1
ATOM 785 C C . THR A 1 108 ? 33.083 35.016 8.602 1.00 18.39 107 THR A C 1
ATOM 786 O O . THR A 1 108 ? 34.088 35.736 8.533 1.00 19.57 107 THR A O 1
ATOM 790 N N . ALA A 1 109 ? 32.827 34.230 9.652 1.00 18.35 108 ALA A N 1
ATOM 791 C CA . ALA A 1 109 ? 33.765 34.132 10.768 1.00 20.10 108 ALA A CA 1
ATOM 792 C C . ALA A 1 109 ? 35.154 33.700 10.304 1.00 18.59 108 ALA A C 1
ATOM 793 O O . ALA A 1 109 ? 36.168 34.285 10.717 1.00 19.39 108 ALA A O 1
ATOM 795 N N . TYR A 1 110 ? 35.199 32.692 9.435 1.00 19.34 109 TYR A N 1
ATOM 796 C CA . TYR A 1 110 ? 36.480 32.143 8.956 1.00 19.78 109 TYR A CA 1
ATOM 797 C C . TYR A 1 110 ? 37.300 33.181 8.184 1.00 18.29 109 TYR A C 1
ATOM 798 O O . TYR A 1 110 ? 38.522 33.289 8.354 1.00 20.63 109 TYR A O 1
ATOM 807 N N . LEU A 1 111 ? 36.622 33.940 7.336 1.00 17.21 110 LEU A N 1
ATOM 808 C CA . LEU A 1 111 ? 37.280 34.989 6.543 1.00 19.51 110 LEU A CA 1
ATOM 809 C C . LEU A 1 111 ? 37.874 36.102 7.420 1.00 19.23 110 LEU A C 1
ATOM 810 O O . LEU A 1 111 ? 38.958 36.608 7.136 1.00 22.40 110 LEU A O 1
ATOM 815 N N . MET A 1 112 ? 37.176 36.474 8.491 1.00 16.63 111 MET A N 1
ATOM 816 C CA . MET A 1 112 ? 37.726 37.447 9.449 1.00 18.38 111 MET A CA 1
ATOM 817 C C . MET A 1 112 ? 38.900 36.876 10.212 1.00 21.51 111 MET A C 1
ATOM 818 O O . MET A 1 112 ? 39.893 37.568 10.463 1.00 21.18 111 MET A O 1
ATOM 823 N N . ARG A 1 113 ? 38.759 35.618 10.613 1.00 19.49 112 ARG A N 1
ATOM 824 C CA . ARG A 1 113 ? 39.716 34.968 11.503 1.00 22.26 112 ARG A CA 1
ATOM 825 C C . ARG A 1 113 ? 41.025 34.617 10.808 1.00 24.10 112 ARG A C 1
ATOM 826 O O . ARG A 1 113 ? 42.112 34.754 11.392 1.00 22.02 112 ARG A O 1
ATOM 834 N N . HIS A 1 114 ? 40.923 34.167 9.563 1.00 22.01 113 HIS A N 1
ATOM 835 C CA . HIS A 1 114 ? 42.074 33.588 8.893 1.00 22.83 113 HIS A CA 1
ATOM 836 C C . HIS A 1 114 ? 42.450 34.238 7.571 1.00 21.16 113 HIS A C 1
ATOM 837 O O . HIS A 1 114 ? 43.479 33.900 7.013 1.00 23.03 113 HIS A O 1
ATOM 844 N N . ARG A 1 115 ? 41.625 35.154 7.070 1.00 20.54 114 ARG A N 1
ATOM 845 C CA . ARG A 1 115 ? 41.953 35.832 5.807 1.00 20.27 114 ARG A CA 1
ATOM 846 C C . ARG A 1 115 ? 42.128 37.356 5.954 1.00 23.11 114 ARG A C 1
ATOM 847 O O . ARG A 1 115 ? 42.314 38.064 4.968 1.00 23.65 114 ARG A O 1
ATOM 855 N N . GLY A 1 116 ? 42.050 37.848 7.185 1.00 22.94 115 GLY A N 1
ATOM 856 C CA . GLY A 1 116 ? 42.313 39.263 7.476 1.00 28.17 115 GLY A CA 1
ATOM 857 C C . GLY A 1 116 ? 41.229 40.253 7.093 1.00 29.11 115 GLY A C 1
ATOM 858 O O . GLY A 1 116 ? 41.488 41.449 7.043 1.00 25.99 115 GLY A O 1
ATOM 859 N N . HIS A 1 117 ? 40.014 39.770 6.830 1.00 24.28 116 HIS A N 1
ATOM 860 C CA . HIS A 1 117 ? 38.938 40.653 6.395 1.00 27.45 116 HIS A CA 1
ATOM 861 C C . HIS A 1 117 ? 38.111 41.162 7.560 1.00 27.15 116 HIS A C 1
ATOM 862 O O . HIS A 1 117 ? 37.880 40.444 8.532 1.00 25.53 116 HIS A O 1
ATOM 869 N N . SER A 1 118 ? 37.647 42.402 7.447 1.00 24.97 117 SER A N 1
ATOM 870 C CA . SER A 1 118 ? 36.695 42.956 8.402 1.00 22.51 117 SER A CA 1
ATOM 871 C C . SER A 1 118 ? 35.381 42.218 8.213 1.00 22.44 117 SER A C 1
ATOM 872 O O . SER A 1 118 ? 35.165 41.611 7.166 1.00 20.99 117 SER A O 1
ATOM 875 N N . LEU A 1 119 ? 34.496 42.299 9.202 1.00 21.72 118 LEU A N 1
ATOM 876 C CA . LEU A 1 119 ? 33.160 41.698 9.098 1.00 25.96 118 LEU A CA 1
ATOM 877 C C . LEU A 1 119 ? 32.407 42.057 7.818 1.00 28.34 118 LEU A C 1
ATOM 878 O O . LEU A 1 119 ? 31.879 41.172 7.123 1.00 23.15 118 LEU A O 1
ATOM 883 N N . ASP A 1 120 ? 32.361 43.349 7.503 1.00 27.53 119 ASP A N 1
ATOM 884 C CA . ASP A 1 120 ? 31.661 43.806 6.308 1.00 28.69 119 ASP A CA 1
ATOM 885 C C . ASP A 1 120 ? 32.272 43.254 5.025 1.00 23.30 119 ASP A C 1
ATOM 886 O O . ASP A 1 120 ? 31.549 42.839 4.124 1.00 25.77 119 ASP A O 1
ATOM 891 N N . ARG A 1 121 ? 33.600 43.253 4.938 1.00 24.01 120 ARG A N 1
ATOM 892 C CA . ARG A 1 121 ? 34.273 42.761 3.741 1.00 24.65 120 ARG A CA 1
ATOM 893 C C . ARG A 1 121 ? 34.072 41.247 3.597 1.00 25.68 120 ARG A C 1
ATOM 894 O O . ARG A 1 121 ? 33.825 40.742 2.506 1.00 21.09 120 ARG A O 1
ATOM 902 N N . ALA A 1 122 ? 34.211 40.546 4.717 1.00 24.94 121 ALA A N 1
ATOM 903 C CA . ALA A 1 122 ? 34.041 39.111 4.773 1.00 24.12 121 ALA A CA 1
ATOM 904 C C . ALA A 1 122 ? 32.617 38.754 4.363 1.00 23.66 121 ALA A C 1
ATOM 905 O O . ALA A 1 122 ? 32.426 37.886 3.524 1.00 22.20 121 ALA A O 1
ATOM 907 N N . PHE A 1 123 ? 31.613 39.431 4.918 1.00 23.53 122 PHE A N 1
ATOM 908 C CA . PHE A 1 123 ? 30.243 39.083 4.539 1.00 24.96 122 PHE A CA 1
ATOM 909 C C . PHE A 1 123 ? 29.925 39.391 3.067 1.00 28.05 122 PHE A C 1
ATOM 910 O O . PHE A 1 123 ? 29.232 38.611 2.409 1.00 24.50 122 PHE A O 1
ATOM 918 N N . GLN A 1 124 ? 30.447 40.508 2.557 1.00 22.47 123 GLN A N 1
ATOM 919 C CA . GLN A 1 124 ? 30.312 40.843 1.139 1.00 23.51 123 GLN A CA 1
ATOM 920 C C . GLN A 1 124 ? 30.833 39.706 0.243 1.00 23.70 123 GLN A C 1
ATOM 921 O O . GLN A 1 124 ? 30.197 39.369 -0.752 1.00 25.50 123 GLN A O 1
ATOM 927 N N . MET A 1 125 ? 31.972 39.106 0.608 1.00 22.67 124 MET A N 1
ATOM 928 C CA . MET A 1 125 ? 32.535 37.982 -0.170 1.00 22.62 124 MET A CA 1
ATOM 929 C C . MET A 1 125 ? 31.615 36.753 -0.198 1.00 20.61 124 MET A C 1
ATOM 930 O O . MET A 1 125 ? 31.456 36.104 -1.239 1.00 17.93 124 MET A O 1
ATOM 935 N N . VAL A 1 126 ? 31.046 36.421 0.957 1.00 20.12 125 VAL A N 1
ATOM 936 C CA . VAL A 1 126 ? 30.090 35.318 1.059 1.00 21.85 125 VAL A CA 1
ATOM 937 C C . VAL A 1 126 ? 28.854 35.618 0.194 1.00 24.22 125 VAL A C 1
ATOM 938 O O . VAL A 1 126 ? 28.437 34.789 -0.630 1.00 23.58 125 VAL A O 1
ATOM 942 N N . LYS A 1 127 ? 28.296 36.818 0.377 1.00 23.67 126 LYS A N 1
ATOM 943 C CA A LYS A 1 127 ? 27.122 37.268 -0.372 0.50 24.15 126 LYS A CA 1
ATOM 944 C CA B LYS A 1 127 ? 27.122 37.268 -0.371 0.50 24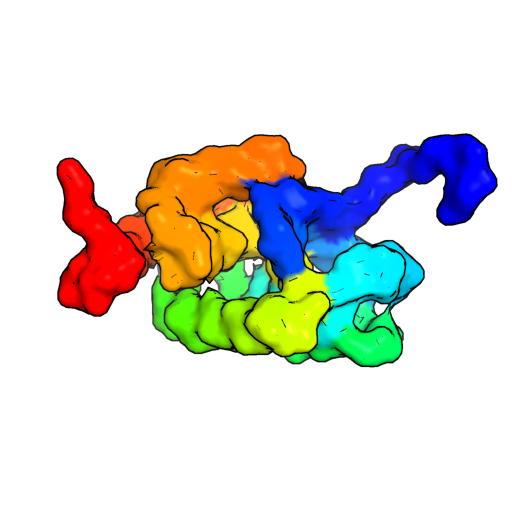.25 126 LYS A CA 1
ATOM 945 C C . LYS A 1 127 ? 27.333 37.212 -1.891 1.00 22.48 126 LYS A C 1
ATOM 946 O O . LYS A 1 127 ? 26.436 36.808 -2.641 1.00 21.78 126 LYS A O 1
ATOM 957 N N . SER A 1 128 ? 28.514 37.622 -2.345 1.00 23.54 127 SER A N 1
ATOM 958 C CA . SER A 1 128 ? 28.867 37.572 -3.778 1.00 24.84 127 SER A CA 1
ATOM 959 C C . SER A 1 128 ? 28.875 36.164 -4.354 1.00 24.78 127 SER A C 1
ATOM 960 O O . SER A 1 128 ? 28.505 35.953 -5.512 1.00 23.23 127 SER A O 1
ATOM 963 N N . ALA A 1 129 ? 29.307 35.204 -3.539 1.00 20.73 128 ALA A N 1
ATOM 964 C CA . ALA A 1 129 ? 29.347 33.808 -3.947 1.00 21.45 128 ALA A CA 1
ATOM 965 C C . ALA A 1 129 ? 27.946 33.190 -3.898 1.00 20.58 128 ALA A C 1
ATOM 966 O O . ALA A 1 129 ? 27.608 32.328 -4.708 1.00 20.92 128 ALA A O 1
ATOM 968 N N . ARG A 1 130 ? 27.135 33.654 -2.950 1.00 19.80 129 ARG A N 1
ATOM 969 C CA . ARG A 1 130 ? 25.827 33.052 -2.671 1.00 23.75 129 ARG A CA 1
ATOM 970 C C . ARG A 1 130 ? 24.871 34.134 -2.154 1.00 21.01 129 ARG A C 1
ATOM 971 O O . 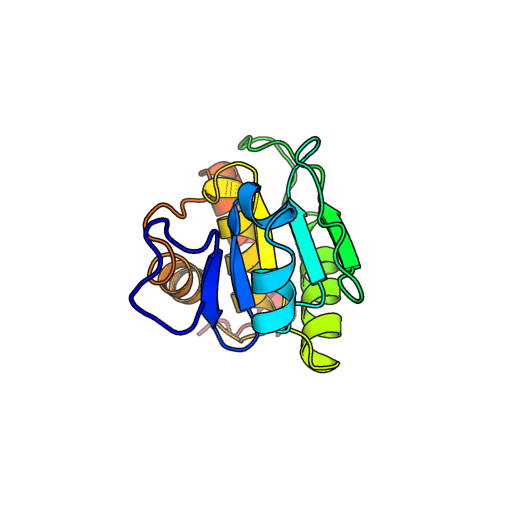ARG A 1 130 ? 24.843 34.431 -0.966 1.00 22.80 129 ARG A O 1
ATOM 979 N N . PRO A 1 131 ? 24.128 34.775 -3.072 1.00 23.78 130 PRO A N 1
ATOM 980 C CA . PRO A 1 131 ? 23.258 35.903 -2.735 1.00 26.17 130 PRO A CA 1
ATOM 981 C C . PRO A 1 131 ? 22.265 35.653 -1.592 1.00 28.85 130 PRO A C 1
ATOM 982 O O . PRO A 1 131 ? 21.993 36.573 -0.833 1.00 26.99 130 PRO A O 1
ATOM 986 N N . VAL A 1 132 ? 21.760 34.426 -1.439 1.00 26.48 131 VAL A N 1
ATOM 987 C CA . VAL A 1 132 ? 20.825 34.129 -0.340 1.00 28.26 131 VAL A CA 1
ATOM 988 C C . VAL A 1 132 ? 21.489 33.951 1.034 1.00 28.95 131 VAL A C 1
ATOM 989 O O . VAL A 1 132 ? 20.799 33.782 2.045 1.00 25.90 131 VAL A O 1
ATOM 993 N N . ALA A 1 133 ? 22.819 34.000 1.078 1.00 27.90 132 ALA A N 1
ATOM 994 C CA . ALA A 1 133 ? 23.523 34.010 2.359 1.00 32.89 132 ALA A CA 1
ATOM 995 C C . ALA A 1 133 ? 23.005 35.179 3.197 1.00 34.52 132 ALA A C 1
ATOM 996 O O . ALA A 1 133 ? 22.914 36.318 2.713 1.00 41.49 132 ALA A O 1
ATOM 998 N N . GLU A 1 134 ? 22.625 34.882 4.437 1.00 29.28 133 GLU A N 1
ATOM 999 C CA . GLU A 1 134 ? 22.040 35.875 5.335 1.00 30.76 133 GLU A CA 1
ATOM 1000 C C . GLU A 1 134 ? 21.990 35.311 6.757 1.00 27.06 133 GLU A C 1
ATOM 1001 O O . GLU A 1 134 ? 21.013 34.660 7.125 1.00 25.84 133 GLU A O 1
ATOM 1007 N N . PRO A 1 135 ? 23.036 35.570 7.563 1.00 23.95 134 PRO A N 1
ATOM 1008 C CA . PRO A 1 135 ? 23.045 35.168 8.971 1.00 24.38 134 PRO A CA 1
ATOM 1009 C C . PRO A 1 135 ? 21.868 35.842 9.660 1.00 28.04 134 PRO A C 1
ATOM 1010 O O . PRO A 1 135 ? 21.595 37.002 9.369 1.00 25.72 134 PRO A O 1
ATOM 1014 N N . ASN A 1 136 ? 21.161 35.137 10.541 1.00 29.08 135 ASN A N 1
ATOM 1015 C CA . ASN A 1 136 ? 20.127 35.799 11.320 1.00 26.65 135 ASN A CA 1
ATOM 1016 C C . ASN A 1 136 ? 20.767 36.913 12.160 1.00 27.28 135 ASN A C 1
ATOM 1017 O O . ASN A 1 136 ? 21.990 36.934 12.360 1.00 23.62 135 ASN A O 1
ATOM 1022 N N . LEU A 1 137 ? 19.944 37.849 12.623 1.00 27.19 136 LEU A N 1
ATOM 1023 C CA . LEU A 1 137 ? 20.445 39.049 13.297 1.00 26.24 136 LEU A CA 1
ATOM 1024 C C . LEU A 1 137 ? 21.114 38.767 14.645 1.00 21.71 136 LEU A C 1
ATOM 1025 O O . LEU A 1 137 ? 21.960 39.540 15.092 1.00 22.25 136 LEU A O 1
ATOM 1030 N N . GLY A 1 138 ? 20.740 37.656 15.277 1.00 27.94 137 GLY A N 1
ATOM 1031 C CA . GLY A 1 138 ? 21.413 37.202 16.493 1.00 28.36 137 GLY A CA 1
ATOM 1032 C C . GLY A 1 138 ? 22.832 36.761 16.176 1.00 25.13 137 GLY A C 1
ATOM 1033 O O . GLY A 1 138 ? 23.768 37.133 16.874 1.00 26.15 137 GLY A O 1
ATOM 1034 N N . PHE A 1 139 ? 22.984 35.982 15.106 1.00 26.22 138 PHE A N 1
ATOM 1035 C CA . PHE A 1 139 ? 24.309 35.562 14.632 1.00 26.29 138 PHE A CA 1
ATOM 1036 C C . PHE A 1 139 ? 25.144 36.765 14.172 1.00 26.18 138 PHE A C 1
ATOM 1037 O O . PHE A 1 139 ? 26.361 36.804 14.389 1.00 27.07 138 PHE A O 1
ATOM 1045 N N . TRP A 1 140 ? 24.495 37.762 13.561 1.00 25.25 139 TRP A N 1
ATOM 1046 C CA . TRP A 1 140 ? 25.214 38.972 13.132 1.00 22.84 139 TRP A CA 1
ATOM 1047 C C . TRP A 1 140 ? 25.833 39.717 14.322 1.00 23.18 139 TRP A C 1
ATOM 1048 O O . TRP A 1 140 ? 26.984 40.163 14.255 1.00 23.27 139 TRP A O 1
ATOM 1059 N N . ALA A 1 141 ? 25.078 39.811 15.417 1.00 25.85 140 ALA A N 1
ATOM 1060 C CA . ALA A 1 141 ? 25.575 40.395 16.668 1.00 24.99 140 ALA A CA 1
ATOM 1061 C C . ALA A 1 141 ? 26.754 39.601 17.240 1.00 22.12 140 ALA A C 1
ATOM 1062 O O . ALA A 1 141 ? 27.726 40.173 17.722 1.00 22.71 140 ALA A O 1
ATOM 1064 N N . GLN A 1 142 ? 26.646 38.276 17.196 1.00 24.94 141 GLN A N 1
ATOM 1065 C CA . GLN A 1 142 ? 27.713 37.404 17.682 1.00 21.79 141 GLN A CA 1
ATOM 1066 C C . GLN A 1 142 ? 28.973 37.562 16.831 1.00 15.83 141 GLN A C 1
ATOM 1067 O O . GLN A 1 142 ? 30.096 37.596 17.359 1.00 23.26 141 GLN A O 1
ATOM 1073 N N . LEU A 1 143 ? 28.790 37.706 15.519 1.00 18.38 142 LEU A N 1
ATOM 1074 C CA . LEU A 1 143 ? 29.918 37.968 14.611 1.00 20.96 142 LEU A CA 1
ATOM 1075 C C . LEU A 1 143 ? 30.633 39.297 14.912 1.00 26.20 142 LEU A C 1
ATOM 1076 O O . LEU A 1 143 ? 31.856 39.414 14.786 1.00 17.78 142 LEU A O 1
ATOM 1081 N N . GLN A 1 144 ? 29.860 40.295 15.335 1.00 26.51 143 GLN A N 1
ATOM 1082 C CA . GLN A 1 144 ? 30.419 41.585 15.710 1.00 21.05 143 GLN A CA 1
ATOM 1083 C C . GLN A 1 144 ? 31.237 41.479 16.983 1.00 19.56 143 GLN A C 1
ATOM 1084 O O . GLN A 1 144 ? 32.313 42.071 17.093 1.00 22.75 143 GLN A O 1
ATOM 1090 N N . LYS A 1 145 ? 30.737 40.696 17.928 1.00 21.20 144 LYS A N 1
ATOM 1091 C CA . LYS A 1 145 ? 31.472 40.419 19.149 1.00 20.07 144 LYS A CA 1
ATOM 1092 C C . LYS A 1 145 ? 32.767 39.662 18.840 1.00 20.45 144 LYS A C 1
ATOM 1093 O O . LYS A 1 145 ? 33.820 39.953 19.409 1.00 21.25 144 LYS A O 1
ATOM 1099 N N . TYR A 1 146 ? 32.693 38.698 17.928 1.00 22.62 145 TYR A N 1
ATOM 1100 C CA . TYR A 1 146 ? 33.891 37.939 17.525 1.00 20.58 145 TYR A CA 1
ATOM 1101 C C . TYR A 1 146 ? 34.912 38.875 16.880 1.00 20.17 145 TYR A C 1
ATOM 1102 O O . TYR A 1 146 ? 36.102 38.826 17.189 1.00 20.70 145 TYR A O 1
ATOM 1111 N N . GLU A 1 147 ? 34.435 39.753 15.998 1.00 20.67 146 GLU A N 1
ATOM 1112 C CA . GLU A 1 147 ? 35.302 40.736 15.354 1.00 20.70 146 GLU A CA 1
ATOM 1113 C C . GLU A 1 147 ? 36.059 41.587 16.387 1.00 17.25 146 GLU A C 1
ATOM 1114 O O . GLU A 1 147 ? 37.267 41.817 16.244 1.00 24.92 146 GLU A O 1
ATOM 1120 N N . GLN A 1 148 ? 35.360 42.027 17.433 1.00 22.51 147 GLN A N 1
ATOM 1121 C CA A GLN A 1 148 ? 35.965 42.874 18.473 0.50 25.52 147 GLN A CA 1
ATOM 1122 C CA B GLN A 1 148 ? 35.983 42.879 18.453 0.50 24.75 147 GLN A CA 1
ATOM 1123 C C . GLN A 1 148 ? 37.022 42.112 19.261 1.00 22.34 147 GLN A C 1
ATOM 1124 O O . GLN A 1 148 ? 38.058 42.673 19.648 1.00 25.43 147 GLN A O 1
ATOM 1135 N N . THR A 1 149 ? 36.740 40.832 19.503 1.00 24.62 148 THR A N 1
ATOM 1136 C CA A THR A 1 149 ? 37.669 39.939 20.190 0.50 22.03 148 THR A CA 1
ATOM 1137 C CA B THR A 1 149 ? 37.670 39.944 20.193 0.50 22.02 148 THR A CA 1
ATOM 1138 C C . THR A 1 149 ? 38.926 39.756 19.348 1.00 20.96 148 THR A C 1
ATOM 1139 O O . THR A 1 149 ? 40.037 39.835 19.856 1.00 24.60 148 THR A O 1
ATOM 1146 N N . LEU A 1 150 ? 38.738 39.510 18.050 1.00 19.28 149 LEU A N 1
ATOM 1147 C CA . LEU A 1 150 ? 39.857 39.398 17.106 1.00 19.76 149 LEU A CA 1
ATOM 1148 C C . LEU A 1 150 ? 40.734 40.654 17.084 1.00 18.79 149 LEU A C 1
ATOM 1149 O O . LEU A 1 150 ? 41.958 40.552 17.065 1.00 20.98 149 LEU A O 1
ATOM 1154 N N . GLN A 1 151 ? 40.097 41.828 17.108 1.00 26.21 150 GLN A N 1
ATOM 1155 C CA . GLN A 1 151 ? 40.799 43.113 17.229 1.00 24.57 150 GLN A CA 1
ATOM 1156 C C . GLN A 1 151 ? 41.608 43.216 18.529 1.00 25.00 150 GLN A C 1
ATOM 1157 O O . GLN A 1 151 ? 42.789 43.555 18.499 1.00 25.02 150 GLN A O 1
ATOM 1163 N N . ALA A 1 152 ? 40.979 42.897 19.658 1.00 26.01 151 ALA A N 1
ATOM 1164 C CA . ALA A 1 152 ? 41.679 42.871 20.952 1.00 22.97 151 ALA A CA 1
ATOM 1165 C C . ALA A 1 152 ? 42.861 41.906 20.942 1.00 24.38 151 ALA A C 1
ATOM 1166 O O . ALA A 1 152 ? 43.896 42.150 21.582 1.00 24.80 151 ALA A O 1
ATOM 1168 N N . GLN A 1 153 ? 42.712 40.816 20.189 1.00 25.90 152 GLN A N 1
ATOM 1169 C CA . GLN A 1 153 ? 43.751 39.795 20.077 1.00 25.30 152 GLN A CA 1
ATOM 1170 C C . GLN A 1 153 ? 44.812 40.112 19.030 1.00 26.50 152 GLN A C 1
ATOM 1171 O O . GLN A 1 153 ? 45.746 39.337 18.863 1.00 26.90 152 GLN A O 1
ATOM 1177 N N . ALA A 1 154 ? 44.661 41.237 18.324 1.00 25.67 153 ALA A N 1
ATOM 1178 C CA . ALA A 1 154 ? 45.608 41.672 17.276 1.00 29.29 153 ALA A CA 1
ATOM 1179 C C . ALA A 1 154 ? 45.590 40.782 16.017 1.00 35.18 153 ALA A C 1
ATOM 1180 O O . ALA A 1 154 ? 46.518 40.814 15.202 1.00 33.83 153 ALA A O 1
ATOM 1182 N N . ILE A 1 155 ? 44.522 39.995 15.875 1.00 27.58 154 ILE A N 1
ATOM 1183 C CA . ILE A 1 155 ? 44.294 39.163 14.697 1.00 26.59 154 ILE A CA 1
ATOM 1184 C C . ILE A 1 155 ? 43.738 40.026 13.556 1.00 25.96 154 ILE A C 1
ATOM 1185 O O . ILE A 1 155 ? 44.137 39.881 12.408 1.00 31.91 154 ILE A O 1
ATOM 1190 N N . LEU A 1 156 ? 42.820 40.927 13.893 1.00 31.33 155 LEU A N 1
ATOM 1191 C CA . LEU A 1 156 ? 42.329 41.946 12.967 1.00 34.28 155 LEU A CA 1
ATOM 1192 C C . LEU A 1 156 ? 42.825 43.324 13.422 1.00 40.71 155 LEU A C 1
ATOM 1193 O O . LEU A 1 156 ? 42.991 43.549 14.621 1.00 37.78 155 LEU A O 1
ATOM 1198 N N . PRO A 1 157 ? 43.069 44.246 12.468 1.00 46.35 156 PRO A N 1
ATOM 1199 C CA . PRO A 1 157 ? 43.392 45.629 12.837 1.00 51.65 156 PRO A CA 1
ATOM 1200 C C . PRO A 1 157 ? 42.149 46.409 13.259 1.00 58.25 156 PRO A C 1
ATOM 1201 O O . PRO A 1 157 ? 41.031 46.035 12.897 1.00 57.43 156 PRO A O 1
ATOM 1205 N N . ARG A 1 158 ? 42.342 47.486 14.015 1.00 66.08 157 ARG A N 1
ATOM 1206 C CA . ARG A 1 158 ? 41.243 48.400 14.323 1.00 73.57 157 ARG A CA 1
ATOM 1207 C C . ARG A 1 158 ? 40.863 49.244 13.103 1.00 76.80 157 ARG A C 1
ATOM 1208 O O . ARG A 1 158 ? 39.678 49.463 12.843 1.00 77.91 157 ARG A O 1
ATOM 1216 N N . GLU A 1 159 ? 41.881 49.697 12.368 1.00 81.35 158 GLU A N 1
ATOM 1217 C CA . GLU A 1 159 ? 41.724 50.476 11.127 1.00 86.55 158 GLU A CA 1
ATOM 1218 C C . GLU A 1 159 ? 40.779 51.674 11.253 1.00 87.63 158 GLU A C 1
ATOM 1219 O O . GLU A 1 159 ? 41.067 52.760 10.748 1.00 89.52 158 GLU A O 1
#

Nearest PDB structures (foldseek):
  2hcm-assembly1_A  TM=1.006E+00  e=1.562E-33  Mus musculus
  5y16-assembly1_B  TM=9.864E-01  e=5.580E-25  Homo sapiens
  5y15-assembly1_A  TM=9.546E-01  e=1.566E-25  Homo sapiens
  5y15-assembly1_B  TM=9.948E-01  e=2.564E-24  Homo sapiens
  2g6z-assembly1_B  TM=9.498E-01  e=3.649E-14  Homo sapiens

B-factor: mean 31.18, std 17.83, range [6.29, 110.22]

Solvent-accessible surface area: 8283 Å² total; per-residue (Å²): 108,193,53,131,106,112,108,70,111,76,19,22,34,141,14,4,85,28,0,28,0,0,24,8,199,0,5,66,21,55,118,45,0,81,165,33,36,4,53,8,0,0,0,0,2,112,154,38,81,12,7,198,10,108,71,22,56,56,86,93,8,58,1,119,69,65,78,97,40,70,0,50,96,60,0,64,85,15,0,48,28,0,21,63,19,25,186,134,67,6,16,0,0,0,0,1,127,77,0,106,7,31,0,0,0,0,0,0,0,0,0,0,52,44,65,52,50,51,6,109,144,0,37,88,39,0,89,84,28,57,93,51,0,119,10,30,155,15,0,56,54,28,0,77,120,10,30,107,61,0,42,84,106,91,59,6,87,191,199

Sequence (159 aa):
SLGTSEAAPPPFARVAPALFIGNARAAGATELLVRAGITLCVNVSRRQQPGPRAPGVAELRVPVFDDPAEDLLTTHLEPTCAAMEAAVRDGGSCCLVYCKNGRSRSAAVCTAYLMRHRGHSLDRAFQMVKKSARPVAEPNLGFWAQLQKYEQQTTLQAQAILPRE

Radius of gyration: 14.98 Å; Cα contacts (8 Å, |Δi|>4): 306; chains: 1; bounding box: 29×42×43 Å

InterPro domains:
  IPR000340 Dual specificity phosphatase, catalytic domain [PF00782] (18-147)
  IPR000387 Tyrosine-specific protein phosphatases domain [PS50056] (68-130)
  IPR020422 Dual specificity protein phosphatase domain [PS50054] (10-151)
  IPR020422 Dual specificity protein phosphatase domain [SM00195] (10-148)
  IPR029021 Protein-tyrosine phosphatase-like [G3DSA:3.90.190.10] (10-163)
  IPR029021 Protein-tyrosine phosphatase-like [SSF52799] (6-151)
  IPR052103 Dual Specificity Protein Phosphatases [PTHR45961] (7-152)

=== Feature glossary ===
Feature key, reading from the visual/contextual features back to the raw sequence:

Rendered structure images. Structure images are PyMOL renders from six orthogonal camera directions. Cartoon representation draws helices as coils and strands as arrows; sticks shows the backbone as bonds; surface shows the solvent-excluded envelope. Rainbow coloring maps sequence position to hue (blue→red, N→C); chain coloring assigns a distinct color per polypeptide.

Contact-map, Ramachandran, and PAE plots. Three diagnostic plots accompany the record. The Cα contact map visualizes the tertiary structure as a 2D adjacency matrix (8 Å cutoff, sequence-local contacts suppressed). The Ramachandran plot shows the distribution of backbone (φ, ψ) torsions, with points in the α and β basins reflecting secondary structure content. The PAE plot shows AlphaFold's inter-residue confidence as a color matrix.

InterPro / GO / CATH / organism. The annotation block draws on four external resources. InterPro: which protein families and domains the sequence belongs to. GO: standardized terms for what the protein does, what process it participates in, and where in the cell it acts. CATH: which structural fold it has in the CATH hierarchy. Organism: the species of origin.

Nearest PDB structures. St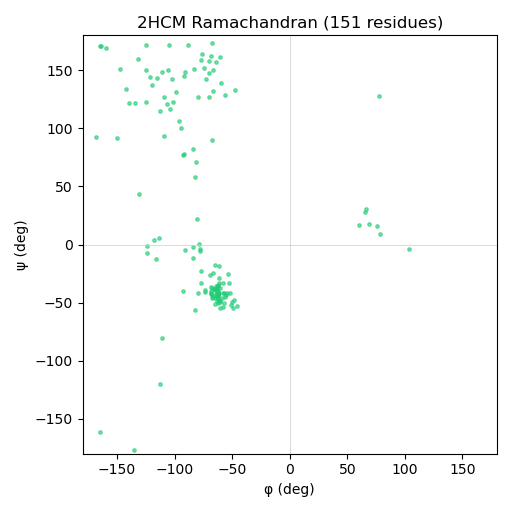ructural nearest neighbors (via Foldseek easy-search vs the PDB). Reported per hit: target PDB id, E-value, and alignment TM-score. A TM-score above ~0.5 is the conventional threshold for 'same fold'.

Predicted aligned error. Predicted aligned error is AlphaFold's pairwise confidence. Unlike pLDDT (per-residue), PAE is per-residue-pair and captures whether two parts of the structure are correctly placed relative to each other. Units are ångströms of expected positional error.

Solvent-accessible surface area. SASA measures how much of the protein is reachable by solvent. It is computed by rolling a water-sized probe over the atomic surface and summing the exposed area (Å²). Per-residue S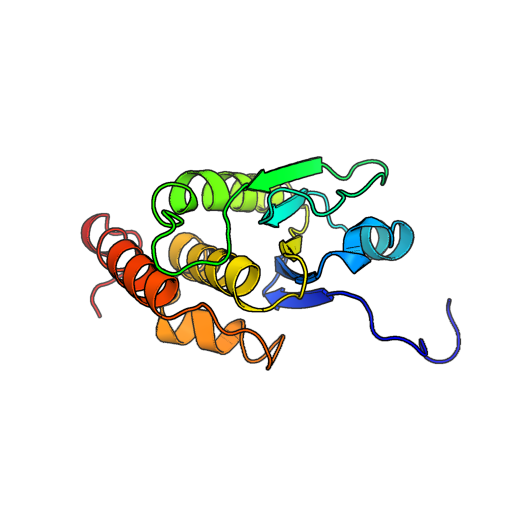ASA distinguishes core (buried, low SASA) from surface (exposed, high SASA) residues; total SASA is a whole-molecule size measure.

B-factor. Crystallographic B-factors measure how much each atom's electron density is smeared out, in Å². They rise in mobile loops and surface residues and fall in the buried interior. In AlphaFold models this column is repurposed to hold pLDDT instead.

pLDDT. For AlphaFold models, the B-factor field carries pLDDT — the model's own estimate of local accuracy on a 0–100 scale. Regions with pLDDT<50 should be treated as essentially unmodeled; they often correspond to intrinsically disordered segments.

Backbone torsions (φ/ψ). φ (phi) and ψ (psi) are the two rotatable backbone dihedrals per residue: φ is the C(i-1)–N–Cα–C torsion, ψ is the N–Cα–C–N(i+1) torsion, both in degrees on (−180°, 180°]. α-helical residues cluster near (−60°, −45°); β-strand residues near (−120°, +130°). A Ramachandran plot is simply a scatter of (φ, ψ) for every residue.

Radius of gyration, Cα contacts, bounding box. Radius of gyration (Rg) is the root-mean-square distance of Cα atoms from their centroid — a single number for overall size and compactness. A globular domain of N residues has Rg ≈ 2.2·N^0.38 Å; an extended or disordered chain has a much larger Rg. The Cα contact count is the number of residue pairs whose Cα atoms are within 8 Å and are more than four positions apart in sequence — a standard proxy for tertiary packing density. The bounding box is the smallest axis-aligned box enclosing all Cα atoms.

Secondary structure (3-state, P-SEA). Three-state secondary structure (P-SEA) collapses the eight DSSP classes into helix (a), strand (b), and coil (c). P-SEA assigns these from Cα geometry alone — distances and angles — without requiring backbone oxygens, so it works on any Cα trace.

Secondary structure (8-state, DSSP). Secondary structure is the local, repeating backbone conformation. DSSP classifies it into eight states by reading the hydrogen-bond network: three helix types (H, G, I), two β types (E, B), two non-regular types (T, S), and unstructured coil (-).

Foldseek 3Di. The Foldseek 3Di string encodes local tertiary geometry as a 20-letter alphabet — one character per residue — derived from the relative positions of nearby Cα atoms. Unlike the amino-acid sequence, 3Di is a direct function of the 3D structure, so two proteins with the same fold have similar 3Di strings even at low sequence identity.

mmCIF coordinates. Structure coordinates are given as an mmCIF _atom_site loop: one row per atom with element, residue name, chain id, sequence number, and x/y/z position in Å. Only the four main-chain atoms per residue are included here; side chains are omitted to keep the record compact.

Sequence. This is the polypeptide sequence — one letter per residue, N-terminus first. Length ranges from a few dozen residues for small domains to over a thousand for large multi-domain proteins.